Protein AF-A0A2Y9C6Y7-F1 (afdb_monomer_lite)

pLDDT: mean 87.89, std 9.69, range [53.5, 97.94]

Radius of gyration: 13.98 Å; chains: 1; bounding box: 37×28×37 Å

Sequence (119 aa):
MSTSDRAAELLARAKEIGAYAAELELGIAKSGSKPDDLIHHLGDDTGRVITDAYRLAGAGLAAEVVDAYLVSFNAARARAGWAPLSREDAIHNLQWAILPQGITAEEQQEVRAAFSARG

Structure (mmCIF, N/CA/C/O backbone):
data_AF-A0A2Y9C6Y7-F1
#
_entry.id   AF-A0A2Y9C6Y7-F1
#
loop_
_atom_site.group_PDB
_atom_site.id
_atom_site.type_symbol
_atom_site.label_atom_id
_atom_site.label_alt_id
_atom_site.label_comp_id
_atom_site.label_asym_id
_atom_site.label_entity_id
_atom_site.label_seq_id
_atom_site.pdbx_PDB_ins_code
_atom_site.Cartn_x
_atom_site.Cartn_y
_atom_site.Cartn_z
_atom_site.occupancy
_atom_site.B_iso_or_equiv
_atom_site.auth_seq_id
_atom_site.auth_comp_id
_atom_site.auth_asym_id
_atom_site.auth_atom_id
_atom_site.pdbx_PDB_model_num
ATOM 1 N N . MET A 1 1 ? -24.458 1.038 2.088 1.00 74.31 1 MET A N 1
ATOM 2 C CA . MET A 1 1 ? -23.240 0.272 1.764 1.00 74.31 1 MET A CA 1
ATOM 3 C C . MET A 1 1 ? -22.689 -0.299 3.056 1.00 74.31 1 MET A C 1
ATOM 5 O O . MET A 1 1 ? -22.695 0.428 4.045 1.00 74.31 1 MET A O 1
ATOM 9 N N . SER A 1 2 ? -22.324 -1.580 3.089 1.00 93.62 2 SER A N 1
ATOM 10 C CA . SER A 1 2 ? -21.789 -2.211 4.302 1.00 93.62 2 SER A CA 1
ATOM 11 C C . SER A 1 2 ? -20.305 -1.878 4.505 1.00 93.62 2 SER A C 1
ATOM 13 O O . SER A 1 2 ? -19.618 -1.470 3.566 1.00 93.62 2 SER A O 1
ATOM 15 N N . THR A 1 3 ? -19.788 -2.080 5.722 1.00 91.31 3 THR A N 1
ATOM 16 C CA . THR A 1 3 ? -18.345 -1.987 6.013 1.00 91.31 3 THR A CA 1
ATOM 17 C C . THR A 1 3 ? -17.531 -2.913 5.106 1.00 91.31 3 THR A C 1
ATOM 19 O O . THR A 1 3 ? -16.470 -2.523 4.630 1.00 91.31 3 THR A O 1
ATOM 22 N N . SER A 1 4 ? -18.047 -4.111 4.814 1.00 93.69 4 SER A N 1
ATOM 23 C CA . SER A 1 4 ? -17.397 -5.087 3.935 1.00 93.69 4 SER A CA 1
ATOM 24 C C . SER A 1 4 ? -17.324 -4.615 2.482 1.00 93.69 4 SER A C 1
ATOM 26 O O . SER A 1 4 ? -16.276 -4.758 1.858 1.00 93.69 4 SER A O 1
ATOM 28 N N . ASP A 1 5 ? -18.388 -3.996 1.963 1.00 96.00 5 ASP A N 1
ATOM 29 C CA . ASP A 1 5 ? -18.387 -3.440 0.602 1.00 96.00 5 ASP A CA 1
ATOM 30 C C . ASP A 1 5 ? -17.363 -2.305 0.489 1.00 96.00 5 ASP A C 1
ATOM 32 O O . ASP A 1 5 ? -16.555 -2.273 -0.438 1.00 96.00 5 ASP A O 1
ATOM 36 N N . ARG A 1 6 ? -17.329 -1.408 1.486 1.00 96.31 6 ARG A N 1
ATOM 37 C CA . ARG A 1 6 ? -16.364 -0.302 1.507 1.00 96.31 6 ARG A CA 1
ATOM 38 C C . ARG A 1 6 ? -14.924 -0.803 1.618 1.00 96.31 6 ARG A C 1
ATOM 40 O O . ARG A 1 6 ? -14.041 -0.264 0.958 1.00 96.31 6 ARG A O 1
ATOM 47 N N . ALA A 1 7 ? -14.680 -1.829 2.432 1.00 96.88 7 ALA A N 1
ATOM 48 C CA . ALA A 1 7 ? -13.367 -2.457 2.528 1.00 96.88 7 ALA A CA 1
ATOM 49 C C . ALA A 1 7 ? -12.930 -3.036 1.172 1.00 96.88 7 ALA A C 1
ATOM 51 O O . ALA A 1 7 ? -11.805 -2.797 0.739 1.00 96.88 7 ALA A O 1
ATOM 52 N N . ALA A 1 8 ? -13.829 -3.721 0.459 1.00 97.56 8 ALA A N 1
ATOM 53 C CA . ALA A 1 8 ? -13.539 -4.258 -0.868 1.00 97.56 8 ALA A CA 1
ATOM 54 C C . ALA A 1 8 ? -13.191 -3.158 -1.888 1.00 97.56 8 ALA A C 1
ATOM 56 O O . ALA A 1 8 ? -12.241 -3.323 -2.654 1.00 97.56 8 ALA A O 1
ATOM 57 N N . GLU A 1 9 ? -13.897 -2.022 -1.867 1.00 97.38 9 GLU A N 1
ATOM 58 C CA . GLU A 1 9 ? -13.578 -0.859 -2.709 1.00 97.38 9 GLU A CA 1
ATOM 59 C C . GLU A 1 9 ? -12.184 -0.297 -2.420 1.00 97.38 9 GLU A C 1
ATOM 61 O O . GLU A 1 9 ? -11.422 -0.026 -3.347 1.00 97.38 9 GLU A O 1
ATOM 66 N N . LEU A 1 10 ? -11.827 -0.145 -1.141 1.00 96.88 10 LEU A N 1
ATOM 67 C CA . LEU A 1 10 ? -10.513 0.363 -0.738 1.00 96.88 10 LEU A CA 1
ATOM 68 C C . LEU A 1 10 ? -9.391 -0.577 -1.193 1.00 96.88 10 LEU A C 1
ATOM 70 O O . LEU A 1 10 ? -8.386 -0.121 -1.736 1.00 96.88 10 LEU A O 1
ATOM 74 N N . LEU A 1 11 ? -9.582 -1.891 -1.051 1.00 97.94 11 LEU A N 1
ATOM 75 C CA . LEU A 1 11 ? -8.623 -2.891 -1.524 1.00 97.94 11 LEU A CA 1
ATOM 76 C C . LEU A 1 11 ? -8.513 -2.914 -3.054 1.00 97.94 11 LEU A C 1
ATOM 78 O O . LEU A 1 11 ? -7.414 -3.074 -3.585 1.00 97.94 11 LEU A O 1
ATOM 82 N N . ALA A 1 12 ? -9.624 -2.755 -3.777 1.00 97.75 12 ALA A N 1
ATOM 83 C CA . ALA A 1 12 ? -9.608 -2.644 -5.234 1.00 97.75 12 ALA A CA 1
ATOM 84 C C . ALA A 1 12 ? -8.846 -1.389 -5.678 1.00 97.75 12 ALA A C 1
ATOM 86 O O . ALA A 1 12 ? -7.934 -1.481 -6.502 1.00 97.75 12 ALA A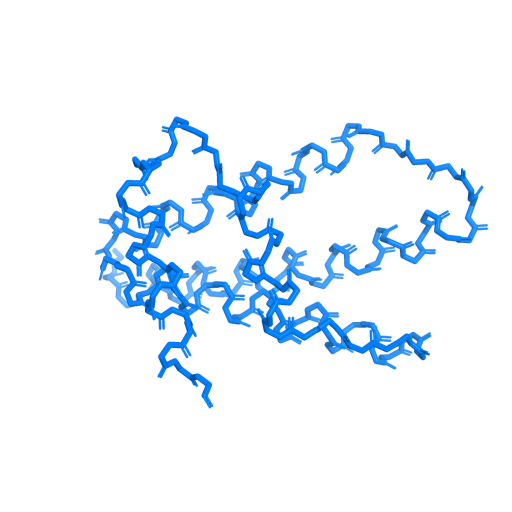 O 1
ATOM 87 N N . ARG A 1 13 ? -9.133 -0.242 -5.052 1.00 96.38 13 ARG A N 1
ATOM 88 C CA . ARG A 1 13 ? -8.454 1.023 -5.337 1.00 96.38 13 ARG A CA 1
ATOM 89 C C . ARG A 1 13 ? -6.955 0.943 -5.049 1.00 96.38 13 ARG A C 1
ATOM 91 O O . ARG A 1 13 ? -6.157 1.401 -5.859 1.00 96.38 13 ARG A O 1
ATOM 98 N N . ALA A 1 14 ? -6.555 0.307 -3.949 1.00 95.62 14 ALA A N 1
ATOM 99 C CA . ALA A 1 14 ? -5.147 0.090 -3.621 1.00 95.62 14 ALA A CA 1
ATOM 100 C C . ALA A 1 14 ? -4.403 -0.684 -4.723 1.00 95.62 14 ALA A C 1
ATOM 102 O O . ALA A 1 14 ? -3.278 -0.334 -5.082 1.00 95.62 14 ALA A O 1
ATOM 103 N N . LYS A 1 15 ? -5.045 -1.705 -5.310 1.00 97.12 15 LYS A N 1
ATOM 104 C CA . LYS A 1 15 ? -4.469 -2.476 -6.423 1.00 97.12 15 LYS A CA 1
ATOM 105 C C . LYS A 1 15 ? -4.315 -1.634 -7.686 1.00 97.12 15 LYS A C 1
ATOM 107 O O . LYS A 1 15 ? -3.289 -1.756 -8.353 1.00 97.12 15 LYS A O 1
ATOM 112 N N . GLU A 1 16 ? -5.305 -0.805 -8.015 1.00 96.19 16 GLU A N 1
ATOM 113 C CA . GLU A 1 16 ? -5.237 0.113 -9.162 1.00 96.19 16 GLU A CA 1
ATOM 114 C C . GLU A 1 16 ? -4.068 1.088 -9.019 1.00 96.19 16 GLU A C 1
ATOM 116 O O . GLU A 1 16 ? -3.246 1.205 -9.926 1.00 96.19 16 GLU A O 1
ATOM 121 N N . ILE A 1 17 ? -3.958 1.726 -7.849 1.00 93.19 17 ILE A N 1
ATOM 122 C CA . ILE A 1 17 ? -2.875 2.660 -7.528 1.00 93.19 17 ILE A CA 1
ATOM 123 C C . ILE A 1 17 ? -1.520 1.945 -7.615 1.00 93.19 17 ILE A C 1
ATOM 125 O O . ILE A 1 17 ? -0.605 2.463 -8.246 1.00 93.19 17 ILE A O 1
ATOM 129 N N . GLY A 1 18 ? -1.392 0.734 -7.058 1.00 93.25 18 GLY A N 1
ATOM 130 C CA . GLY A 1 18 ? -0.153 -0.047 -7.123 1.00 93.25 18 GLY A CA 1
ATOM 131 C C . GLY A 1 18 ? 0.265 -0.411 -8.550 1.00 93.25 18 GLY A C 1
ATOM 132 O O . GLY A 1 18 ? 1.434 -0.281 -8.904 1.00 93.25 18 GLY A O 1
ATOM 133 N N . ALA A 1 19 ? -0.674 -0.820 -9.406 1.00 94.31 19 ALA A N 1
ATOM 134 C CA . ALA A 1 19 ? -0.368 -1.103 -10.808 1.00 94.31 19 ALA A CA 1
ATOM 135 C C . ALA A 1 19 ? 0.078 0.167 -11.552 1.00 94.31 19 ALA A C 1
ATOM 137 O O . ALA A 1 19 ? 1.103 0.154 -12.234 1.00 94.31 19 ALA A O 1
ATOM 138 N N . TYR A 1 20 ? -0.652 1.268 -11.361 1.00 92.62 20 TYR A N 1
ATOM 139 C CA . TYR A 1 20 ? -0.348 2.550 -11.991 1.00 92.62 20 TYR A CA 1
ATOM 140 C C . TYR A 1 20 ? 0.995 3.132 -11.523 1.00 92.62 20 TYR A C 1
ATOM 142 O O . TYR A 1 20 ? 1.765 3.638 -12.335 1.00 92.62 20 TYR A O 1
ATOM 150 N N . ALA A 1 21 ? 1.327 2.993 -10.238 1.00 91.06 21 ALA A N 1
ATOM 151 C CA . ALA A 1 21 ? 2.612 3.402 -9.677 1.00 91.06 21 ALA A CA 1
ATOM 152 C C . ALA A 1 21 ? 3.794 2.737 -10.399 1.00 91.06 21 ALA A C 1
ATOM 154 O O . ALA A 1 21 ? 4.757 3.407 -10.772 1.00 91.06 21 ALA A O 1
ATOM 155 N N . ALA A 1 22 ? 3.707 1.428 -10.653 1.00 91.69 22 ALA A N 1
ATOM 156 C CA . ALA A 1 22 ? 4.742 0.702 -11.383 1.00 91.69 22 ALA A CA 1
ATOM 157 C C . ALA A 1 22 ? 4.832 1.145 -12.853 1.00 91.69 22 ALA A C 1
ATOM 159 O O . ALA A 1 22 ? 5.929 1.290 -13.390 1.00 91.69 22 ALA A O 1
ATOM 160 N N . GLU A 1 23 ? 3.696 1.383 -13.513 1.00 90.56 23 GLU A N 1
ATOM 161 C CA . GLU A 1 23 ? 3.666 1.904 -14.887 1.00 90.56 23 GLU A CA 1
ATOM 162 C C . GLU A 1 23 ? 4.304 3.292 -14.988 1.00 90.56 23 GLU A C 1
ATOM 164 O O . GLU A 1 23 ? 5.069 3.555 -15.921 1.00 90.56 23 GLU A O 1
ATOM 169 N N . LEU A 1 24 ? 4.050 4.153 -14.002 1.00 89.06 24 LEU A N 1
ATOM 170 C CA . LEU A 1 24 ? 4.660 5.472 -13.908 1.00 89.06 24 LEU A CA 1
ATOM 171 C C . LEU A 1 24 ? 6.179 5.370 -13.717 1.00 89.06 24 LEU A C 1
ATOM 173 O O . LEU A 1 24 ? 6.919 6.017 -14.456 1.00 89.06 24 LEU A O 1
ATOM 177 N N . GLU A 1 25 ? 6.662 4.521 -12.803 1.00 88.44 25 GLU A N 1
ATOM 178 C CA . GLU A 1 25 ? 8.104 4.280 -12.623 1.00 88.44 25 GLU A CA 1
ATOM 179 C C . GLU A 1 25 ? 8.778 3.789 -13.911 1.00 88.44 25 GLU A C 1
ATOM 181 O O . GLU A 1 25 ? 9.858 4.260 -14.277 1.00 88.44 25 GLU A O 1
ATOM 186 N N . LEU A 1 26 ? 8.123 2.882 -14.639 1.00 86.31 26 LEU A N 1
ATOM 187 C CA . LEU A 1 26 ? 8.603 2.390 -15.930 1.00 86.31 26 LEU A CA 1
ATOM 188 C C . LEU A 1 26 ? 8.644 3.500 -16.985 1.00 86.31 26 LEU A C 1
ATOM 190 O O . LEU A 1 26 ? 9.594 3.577 -17.767 1.00 86.31 26 LEU A O 1
ATOM 194 N N . GLY A 1 27 ? 7.621 4.355 -17.022 1.00 86.00 27 GLY A N 1
ATOM 195 C CA . GLY A 1 27 ? 7.559 5.515 -17.909 1.00 86.00 27 GLY A CA 1
ATOM 196 C C . GLY A 1 27 ? 8.677 6.516 -17.626 1.00 86.00 27 GLY A C 1
ATOM 197 O O . GLY A 1 27 ? 9.343 6.976 -18.556 1.00 86.00 27 GLY A O 1
ATOM 198 N N . ILE A 1 28 ? 8.946 6.791 -16.349 1.00 87.00 28 ILE A N 1
ATOM 199 C CA . ILE A 1 28 ? 10.041 7.662 -15.904 1.00 87.00 28 ILE A CA 1
ATOM 200 C C . ILE A 1 28 ? 11.390 7.062 -16.301 1.00 87.00 28 ILE A C 1
ATOM 202 O O . ILE A 1 28 ? 12.207 7.749 -16.906 1.00 87.00 28 ILE A O 1
ATOM 206 N N . ALA A 1 29 ? 11.616 5.771 -16.046 1.00 85.94 29 ALA A N 1
ATOM 207 C CA . ALA A 1 29 ? 12.873 5.117 -16.405 1.00 85.94 29 ALA A CA 1
ATOM 208 C C . ALA A 1 29 ? 13.132 5.090 -17.920 1.00 85.94 29 ALA A C 1
ATOM 210 O O . ALA A 1 29 ? 14.282 5.165 -18.346 1.00 85.94 29 ALA A O 1
ATOM 211 N N . LYS A 1 30 ? 12.078 5.007 -18.742 1.00 85.38 30 LYS A N 1
A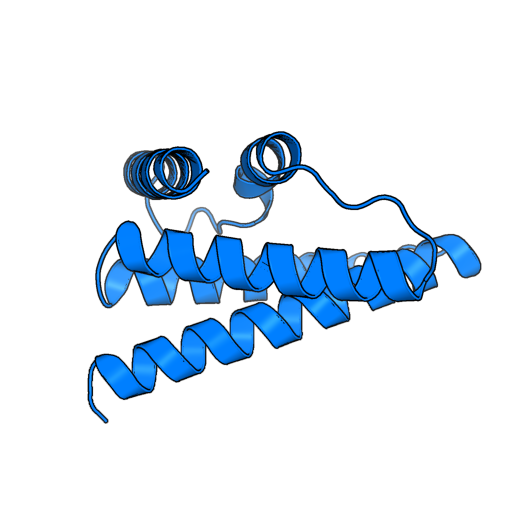TOM 212 C CA . LYS A 1 30 ? 12.191 5.046 -20.210 1.00 85.38 30 LYS A CA 1
ATOM 213 C C . LYS A 1 30 ? 12.388 6.454 -20.767 1.00 85.38 30 LYS A C 1
ATOM 215 O O . LYS A 1 30 ? 13.096 6.615 -21.755 1.00 85.38 30 LYS A O 1
ATOM 220 N N . SER A 1 31 ? 11.724 7.449 -20.184 1.00 86.25 31 SER A N 1
ATOM 221 C CA . SER A 1 31 ? 11.713 8.824 -20.702 1.00 86.25 31 SER A CA 1
ATOM 222 C C . SER A 1 31 ? 12.771 9.731 -20.070 1.00 86.25 31 SER A C 1
ATOM 224 O O . SER A 1 31 ? 13.080 10.779 -20.631 1.00 86.25 31 SER A O 1
ATOM 226 N N . GLY A 1 32 ? 13.307 9.365 -18.901 1.00 80.19 32 GLY A N 1
ATOM 227 C CA . GLY A 1 32 ? 14.189 10.208 -18.090 1.00 80.19 32 GLY A CA 1
ATOM 228 C C . GLY A 1 32 ? 13.494 11.424 -17.463 1.00 80.19 32 GLY A C 1
ATOM 229 O O . GLY A 1 32 ? 14.145 12.209 -16.778 1.00 80.19 32 GLY A O 1
ATOM 230 N N . SER A 1 33 ? 12.187 11.596 -17.685 1.00 77.00 33 SER A N 1
ATOM 231 C CA . SER A 1 33 ? 11.392 12.702 -17.157 1.00 77.00 33 SER A CA 1
ATOM 232 C C . SER A 1 33 ? 10.595 12.235 -15.948 1.00 77.00 33 SER A C 1
ATOM 234 O O . SER A 1 33 ? 9.879 11.238 -16.020 1.00 77.00 33 SER A O 1
ATOM 236 N N . LYS A 1 34 ? 10.713 12.971 -14.840 1.00 74.44 34 LYS A N 1
ATOM 237 C CA . LYS A 1 34 ? 9.919 12.775 -13.629 1.00 74.44 34 LYS A CA 1
ATOM 238 C C . LYS A 1 34 ? 8.834 13.859 -13.578 1.00 74.44 34 LYS A C 1
ATOM 240 O O . LYS A 1 34 ? 9.153 14.998 -13.245 1.00 74.44 34 LYS A O 1
ATOM 245 N N . PRO A 1 35 ? 7.578 13.557 -13.943 1.00 73.81 35 PRO A N 1
ATOM 246 C CA . PRO A 1 35 ? 6.487 14.504 -13.771 1.00 73.81 35 PRO A CA 1
ATOM 247 C C . PRO A 1 35 ? 6.142 14.577 -12.280 1.00 73.81 35 PRO A C 1
ATOM 249 O O . PRO A 1 35 ? 5.403 13.734 -11.770 1.00 73.81 35 PRO A O 1
ATOM 252 N N . ASP A 1 36 ? 6.717 15.558 -11.581 1.00 72.25 36 ASP A N 1
ATOM 253 C CA . ASP A 1 36 ? 6.570 15.720 -10.127 1.00 72.25 36 ASP A CA 1
ATOM 254 C C . ASP A 1 36 ? 5.094 15.740 -9.687 1.00 72.25 36 ASP A C 1
ATOM 256 O O . ASP A 1 36 ? 4.744 15.085 -8.707 1.00 72.25 36 ASP A O 1
ATOM 260 N N . ASP A 1 37 ? 4.203 16.374 -10.456 1.00 77.38 37 ASP A N 1
ATOM 261 C CA . ASP A 1 37 ? 2.763 16.434 -10.157 1.00 77.38 37 ASP A CA 1
ATOM 262 C C . ASP A 1 37 ? 2.102 15.047 -10.088 1.00 77.38 37 ASP A C 1
ATOM 264 O O . ASP A 1 37 ? 1.301 14.778 -9.193 1.00 77.38 37 ASP A O 1
ATOM 268 N N . LEU A 1 38 ? 2.459 14.123 -10.990 1.00 77.12 38 LEU A N 1
ATOM 269 C CA . LEU A 1 38 ? 1.858 12.783 -11.008 1.00 77.12 38 LEU A CA 1
ATOM 270 C C . LEU A 1 38 ? 2.283 11.948 -9.799 1.00 77.12 38 LEU A C 1
ATOM 272 O O . LEU A 1 38 ? 1.500 11.143 -9.301 1.00 77.12 38 LEU A O 1
ATOM 276 N N . ILE A 1 39 ? 3.511 12.143 -9.321 1.00 73.88 39 ILE A N 1
ATOM 277 C CA . ILE A 1 39 ? 4.039 11.414 -8.166 1.00 73.88 39 ILE A CA 1
ATOM 278 C C . ILE A 1 39 ? 3.437 11.951 -6.873 1.00 73.88 39 ILE A C 1
ATOM 280 O O . ILE A 1 39 ? 3.082 11.156 -6.005 1.00 73.88 39 ILE A O 1
ATOM 284 N N . HIS A 1 40 ? 3.265 13.271 -6.762 1.00 75.44 40 HIS A N 1
ATOM 285 C CA . HIS A 1 40 ? 2.552 13.863 -5.633 1.00 75.44 40 HIS A CA 1
ATOM 286 C C . HIS A 1 40 ? 1.114 13.339 -5.553 1.00 75.44 40 HIS A C 1
ATOM 288 O O . HIS A 1 40 ? 0.710 12.837 -4.508 1.00 75.44 40 HIS A O 1
ATOM 294 N N . HIS A 1 41 ? 0.374 13.338 -6.667 1.00 80.81 41 HIS A N 1
ATOM 295 C CA . HIS A 1 41 ? -0.989 12.801 -6.694 1.00 80.81 41 HIS A CA 1
ATOM 296 C C . HIS A 1 41 ? -1.062 11.312 -6.349 1.00 80.81 41 HIS A C 1
ATOM 298 O O . HIS A 1 41 ? -1.972 10.887 -5.643 1.00 80.81 41 HIS A O 1
ATOM 304 N N . LEU A 1 42 ? -0.093 10.517 -6.804 1.00 84.12 42 LEU A N 1
ATOM 305 C CA . LEU A 1 42 ? -0.016 9.102 -6.459 1.00 84.12 42 LEU A CA 1
ATOM 306 C C . LEU A 1 42 ? 0.208 8.892 -4.952 1.00 84.12 42 LEU A C 1
ATOM 308 O O . LEU A 1 42 ? -0.426 8.023 -4.347 1.00 84.12 42 LEU A O 1
ATOM 312 N N . GLY A 1 43 ? 1.091 9.691 -4.348 1.00 82.06 43 GLY A N 1
ATOM 313 C CA . GLY A 1 43 ? 1.311 9.701 -2.902 1.00 82.06 43 GLY A CA 1
ATOM 314 C C . GLY A 1 43 ? 0.040 10.075 -2.135 1.00 82.06 43 GLY A C 1
ATOM 315 O O . GLY A 1 43 ? -0.361 9.348 -1.226 1.00 82.06 43 GLY A O 1
ATOM 316 N N . ASP A 1 44 ? -0.644 11.141 -2.557 1.00 84.50 44 ASP A N 1
ATOM 317 C CA . ASP A 1 44 ? -1.900 11.607 -1.957 1.00 84.50 44 ASP A CA 1
ATOM 318 C C . ASP A 1 44 ? -3.010 10.546 -2.026 1.00 84.50 44 ASP A C 1
ATOM 320 O O . ASP A 1 44 ? -3.698 10.290 -1.032 1.00 84.50 44 ASP A O 1
ATOM 324 N N . ASP A 1 45 ? -3.182 9.914 -3.191 1.00 88.56 45 ASP A N 1
ATOM 325 C CA . ASP A 1 45 ? -4.177 8.864 -3.417 1.00 88.56 45 ASP A CA 1
ATOM 326 C C . ASP A 1 45 ? -3.894 7.645 -2.534 1.00 88.56 45 ASP A C 1
ATOM 328 O O . ASP A 1 45 ? -4.799 7.132 -1.870 1.00 88.56 45 ASP A O 1
ATOM 332 N N . THR A 1 46 ? -2.631 7.214 -2.470 1.00 88.62 46 THR A N 1
ATOM 333 C CA . THR A 1 46 ? -2.211 6.095 -1.615 1.00 88.62 46 THR A CA 1
ATOM 334 C C . THR A 1 46 ? -2.502 6.403 -0.145 1.00 88.62 46 THR A C 1
ATOM 336 O O . THR A 1 46 ? -3.130 5.599 0.552 1.00 88.62 46 THR A O 1
ATOM 339 N N . GLY A 1 47 ? -2.128 7.597 0.320 1.00 88.69 47 GLY A N 1
ATOM 340 C CA . GLY A 1 47 ? -2.338 8.021 1.703 1.00 88.69 47 GLY A CA 1
ATOM 341 C C . GLY A 1 47 ? -3.801 8.140 2.084 1.00 88.69 47 GLY A C 1
ATOM 342 O O . GLY A 1 47 ? -4.178 7.781 3.203 1.00 88.69 47 GLY A O 1
ATOM 343 N N . ARG A 1 48 ? -4.644 8.587 1.149 1.00 90.56 48 ARG A N 1
ATOM 344 C CA . ARG A 1 48 ? -6.092 8.667 1.350 1.00 90.56 48 ARG A CA 1
ATOM 345 C C . ARG A 1 48 ? -6.712 7.287 1.531 1.00 90.56 48 ARG A C 1
ATOM 347 O O . ARG A 1 48 ? -7.487 7.109 2.463 1.00 90.56 48 ARG A O 1
ATOM 354 N N . VAL A 1 49 ? -6.349 6.304 0.706 1.00 93.06 49 VAL A N 1
ATOM 355 C CA . VAL A 1 49 ? -6.909 4.944 0.817 1.00 93.06 49 VAL A CA 1
ATOM 356 C C . VAL A 1 49 ? -6.473 4.268 2.123 1.00 93.06 49 VAL A C 1
ATOM 358 O O . VAL A 1 49 ? -7.298 3.635 2.780 1.00 93.06 49 VAL A O 1
ATOM 361 N N . ILE A 1 50 ? -5.217 4.452 2.549 1.00 92.38 50 ILE A N 1
ATOM 362 C CA . ILE A 1 50 ? -4.724 3.945 3.845 1.00 92.38 50 ILE A CA 1
ATOM 363 C C . ILE A 1 50 ? -5.480 4.607 5.007 1.00 92.38 50 ILE A C 1
ATOM 365 O O . ILE A 1 50 ? -5.941 3.920 5.918 1.00 92.38 50 ILE A O 1
ATOM 369 N N . THR A 1 51 ? -5.647 5.931 4.956 1.00 91.69 51 THR A N 1
ATOM 370 C CA . THR A 1 51 ? -6.376 6.707 5.973 1.00 91.69 51 THR A CA 1
ATOM 371 C C . THR A 1 51 ? -7.839 6.276 6.066 1.00 91.69 51 THR A C 1
ATOM 373 O O . THR A 1 51 ? -8.355 6.059 7.162 1.00 91.69 51 THR A O 1
ATOM 376 N N . ASP A 1 52 ? -8.513 6.123 4.928 1.00 93.25 52 ASP A N 1
ATOM 377 C CA . ASP A 1 52 ? -9.912 5.701 4.871 1.00 93.25 52 ASP A CA 1
ATOM 378 C C . ASP A 1 52 ? -10.090 4.286 5.431 1.00 93.25 52 ASP A C 1
ATOM 380 O O . ASP A 1 52 ? -11.025 4.036 6.192 1.00 93.25 52 ASP A O 1
ATOM 384 N N . ALA A 1 53 ? -9.176 3.368 5.109 1.00 94.62 53 ALA A N 1
ATOM 385 C CA . ALA A 1 53 ? -9.170 2.016 5.659 1.00 94.62 53 ALA A CA 1
ATOM 386 C C . ALA A 1 53 ? -8.966 2.007 7.176 1.00 94.62 53 ALA A C 1
ATOM 388 O O . ALA A 1 53 ? -9.688 1.308 7.892 1.00 94.62 53 ALA A O 1
ATOM 389 N N . TYR A 1 54 ? -8.034 2.826 7.666 1.00 93.81 54 TYR A N 1
ATOM 390 C CA . TYR A 1 54 ? -7.787 2.976 9.093 1.00 93.81 54 TYR A CA 1
ATOM 391 C C . TYR A 1 54 ? -9.030 3.497 9.823 1.00 93.81 54 TYR A C 1
ATOM 393 O O . TYR A 1 54 ? -9.463 2.919 10.816 1.00 93.81 54 TYR A O 1
ATOM 401 N N . ARG A 1 55 ? -9.676 4.541 9.295 1.00 92.75 55 ARG A N 1
ATOM 402 C CA . ARG A 1 55 ? -10.902 5.105 9.884 1.00 92.75 55 ARG A CA 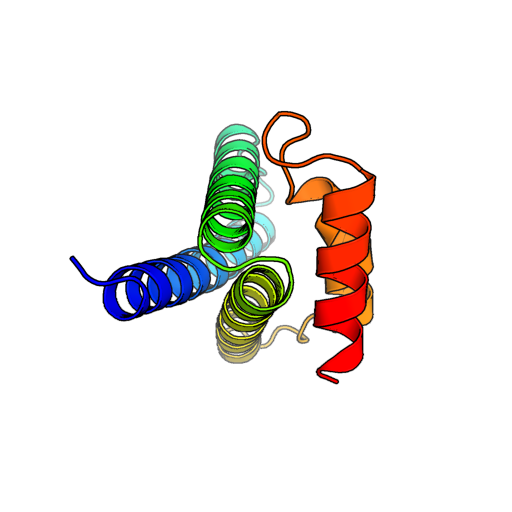1
ATOM 403 C C . ARG A 1 55 ? -12.092 4.151 9.823 1.00 92.75 55 ARG A C 1
ATOM 405 O O . ARG A 1 55 ? -12.982 4.236 10.664 1.00 92.75 55 ARG A O 1
ATOM 412 N N . LEU A 1 56 ? -12.126 3.269 8.828 1.00 95.75 56 LEU A N 1
ATOM 413 C CA . LEU A 1 56 ? -13.214 2.318 8.645 1.00 95.75 56 LEU A CA 1
ATOM 414 C C . LEU A 1 56 ? -13.137 1.136 9.619 1.00 95.75 56 LEU A C 1
ATOM 416 O O . LEU A 1 56 ? -14.167 0.736 10.160 1.00 95.75 56 LEU A O 1
ATOM 420 N N . ALA A 1 57 ? -11.952 0.543 9.794 1.00 96.00 57 ALA A N 1
ATOM 421 C CA . ALA A 1 57 ? -11.796 -0.711 10.540 1.00 96.00 57 ALA A CA 1
ATOM 422 C C . ALA A 1 57 ? -10.438 -0.869 11.260 1.00 96.00 57 ALA A C 1
ATOM 424 O O . ALA A 1 57 ? -10.092 -1.967 11.697 1.00 96.00 57 ALA A O 1
ATOM 425 N N . GLY A 1 58 ? -9.668 0.211 11.399 1.00 95.38 58 GLY A N 1
ATOM 426 C CA . GLY A 1 58 ? -8.397 0.248 12.122 1.00 95.38 58 GLY A CA 1
ATOM 427 C C . GLY A 1 58 ? -7.188 -0.250 11.327 1.00 95.38 58 GLY A C 1
ATOM 428 O O . GLY A 1 58 ? -7.241 -0.503 10.118 1.00 95.38 58 GLY A O 1
ATOM 429 N N . ALA A 1 59 ? -6.070 -0.407 12.041 1.00 94.75 59 ALA A N 1
ATOM 430 C CA . ALA A 1 59 ? -4.760 -0.743 11.481 1.00 94.75 59 ALA A CA 1
ATOM 431 C C . ALA A 1 59 ? -4.739 -2.034 10.648 1.00 94.75 59 ALA A C 1
ATOM 433 O O . ALA A 1 59 ? -3.991 -2.121 9.677 1.00 94.75 59 ALA A O 1
ATOM 434 N N . GLY A 1 60 ? -5.574 -3.020 10.992 1.00 96.38 60 GLY A N 1
ATOM 435 C CA . GLY A 1 60 ? -5.656 -4.288 10.266 1.00 96.38 60 GLY A CA 1
ATOM 436 C C . GLY A 1 60 ? -6.069 -4.104 8.804 1.00 96.38 60 GLY A C 1
ATOM 437 O O . GLY A 1 60 ? -5.370 -4.575 7.908 1.00 96.38 60 GLY A O 1
ATOM 438 N N . LEU A 1 61 ? -7.153 -3.361 8.551 1.00 96.88 61 LEU A N 1
ATOM 439 C CA . LEU A 1 61 ? -7.614 -3.096 7.184 1.00 96.88 61 LEU A CA 1
ATOM 440 C C . LEU A 1 61 ? -6.667 -2.148 6.438 1.00 96.88 61 LEU A C 1
ATOM 442 O O . LEU A 1 61 ? -6.412 -2.331 5.250 1.00 96.88 61 LEU A O 1
ATOM 446 N N . ALA A 1 62 ? -6.103 -1.155 7.126 1.00 94.44 62 ALA A N 1
ATOM 447 C CA . ALA A 1 62 ? -5.087 -0.288 6.536 1.00 94.44 62 ALA A CA 1
ATOM 448 C C . ALA A 1 62 ? -3.849 -1.084 6.084 1.00 94.44 62 ALA A C 1
ATOM 450 O O . ALA A 1 62 ? -3.350 -0.873 4.981 1.00 94.44 62 ALA A O 1
ATOM 451 N N . ALA A 1 63 ? -3.398 -2.060 6.874 1.00 94.62 63 ALA A N 1
ATOM 452 C CA . ALA A 1 63 ? -2.323 -2.966 6.481 1.00 94.62 63 ALA A CA 1
ATOM 453 C C . ALA A 1 63 ? -2.698 -3.847 5.274 1.00 94.62 63 ALA A C 1
ATOM 455 O O . ALA A 1 63 ? -1.840 -4.123 4.438 1.00 94.62 63 ALA A O 1
ATOM 456 N N . GLU A 1 64 ? -3.963 -4.258 5.137 1.00 96.38 64 GLU A N 1
ATOM 457 C CA . GLU A 1 64 ? -4.447 -4.968 3.941 1.00 96.38 64 GLU A CA 1
ATOM 458 C C . GLU A 1 64 ? -4.419 -4.098 2.687 1.00 96.38 64 GLU A C 1
ATOM 460 O O . GLU A 1 64 ? -4.073 -4.585 1.614 1.00 96.38 64 GLU A O 1
ATOM 465 N N . VAL A 1 65 ? -4.723 -2.807 2.817 1.00 95.31 65 VAL A N 1
ATOM 466 C CA . VAL A 1 65 ? -4.576 -1.836 1.726 1.00 95.31 65 VAL A CA 1
ATOM 467 C C . VAL A 1 65 ? -3.117 -1.714 1.292 1.00 95.31 65 VAL A C 1
ATOM 469 O O . VAL A 1 65 ? -2.834 -1.776 0.095 1.00 95.31 65 VAL A O 1
ATOM 472 N N . VAL A 1 66 ? -2.184 -1.594 2.242 1.00 94.06 66 VAL A N 1
ATOM 473 C CA . VAL A 1 66 ? -0.741 -1.540 1.942 1.00 94.06 66 VAL A CA 1
ATOM 474 C C . VAL A 1 66 ? -0.284 -2.818 1.233 1.00 94.06 66 VAL A C 1
ATOM 476 O O . VAL A 1 66 ? 0.455 -2.760 0.251 1.00 94.06 66 VAL A O 1
ATOM 479 N N . ASP A 1 67 ? -0.761 -3.975 1.690 1.00 95.38 67 ASP A N 1
ATOM 480 C CA . ASP A 1 67 ? -0.455 -5.272 1.085 1.00 95.38 67 ASP A CA 1
ATOM 481 C C . ASP A 1 67 ? -1.015 -5.400 -0.334 1.00 95.38 67 ASP A C 1
ATOM 483 O O . ASP A 1 67 ? -0.295 -5.772 -1.261 1.00 95.38 67 ASP A O 1
ATOM 487 N N . ALA A 1 68 ? -2.273 -5.010 -0.538 1.00 96.12 68 ALA A N 1
ATOM 488 C CA . ALA A 1 68 ? -2.920 -5.020 -1.843 1.00 96.12 68 ALA A CA 1
ATOM 489 C C . ALA A 1 68 ? -2.205 -4.103 -2.850 1.00 96.12 68 ALA A C 1
ATOM 491 O O . ALA A 1 68 ? -2.010 -4.496 -4.006 1.00 96.12 68 ALA A O 1
ATOM 492 N N . TYR A 1 69 ? -1.773 -2.919 -2.403 1.00 94.94 69 TYR A N 1
ATOM 493 C CA . TYR A 1 69 ? -0.922 -2.023 -3.183 1.00 94.94 69 TYR A CA 1
ATOM 494 C C . TYR A 1 69 ? 0.391 -2.714 -3.574 1.00 94.94 69 TYR A C 1
ATOM 496 O O . TYR A 1 69 ? 0.697 -2.814 -4.764 1.00 94.94 69 TYR A O 1
ATOM 504 N N . LEU A 1 70 ? 1.138 -3.244 -2.596 1.00 94.44 70 LEU A N 1
ATOM 505 C CA . LEU A 1 70 ? 2.463 -3.830 -2.821 1.00 94.44 70 LEU A CA 1
ATOM 506 C C . LEU A 1 70 ? 2.402 -5.050 -3.746 1.00 94.44 70 LEU A C 1
ATOM 508 O O . LEU A 1 70 ? 3.233 -5.188 -4.643 1.00 94.44 70 LEU A O 1
ATOM 512 N N . VAL A 1 71 ? 1.407 -5.921 -3.564 1.00 95.69 71 VAL A N 1
ATOM 513 C CA . VAL A 1 71 ? 1.193 -7.094 -4.421 1.00 95.69 71 VAL A CA 1
ATOM 514 C C . VAL A 1 71 ? 0.933 -6.667 -5.864 1.00 95.69 71 VAL A C 1
ATOM 516 O O . VAL A 1 71 ? 1.544 -7.215 -6.783 1.00 95.69 71 VAL A O 1
ATOM 519 N N . SER A 1 72 ? 0.062 -5.677 -6.081 1.00 96.44 72 SER A N 1
ATOM 520 C CA . SER A 1 72 ? -0.259 -5.197 -7.430 1.00 96.44 72 SER A CA 1
ATOM 521 C C . SER A 1 72 ? 0.934 -4.503 -8.094 1.00 96.44 72 SER A C 1
ATOM 523 O O . SER A 1 72 ? 1.260 -4.790 -9.250 1.00 96.44 72 SER A O 1
ATOM 525 N N . PHE A 1 73 ? 1.643 -3.665 -7.336 1.00 94.81 73 PHE A N 1
ATOM 526 C CA . PHE A 1 73 ? 2.868 -2.993 -7.762 1.00 94.81 73 PHE A CA 1
ATOM 527 C C . PHE A 1 73 ? 3.949 -3.995 -8.179 1.00 94.81 73 PHE A C 1
ATOM 529 O O . PHE A 1 73 ? 4.484 -3.927 -9.28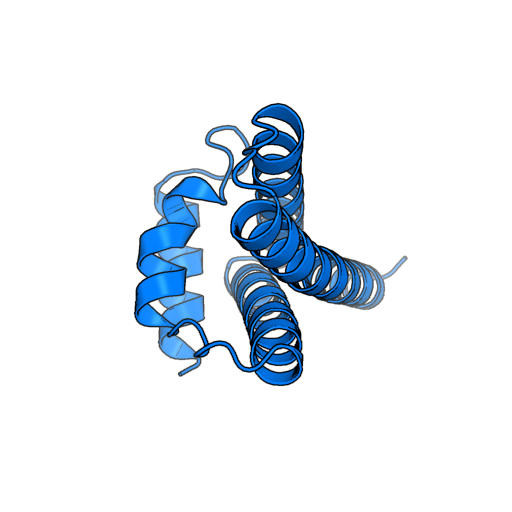8 1.00 94.81 73 PHE A O 1
ATOM 536 N N . ASN A 1 74 ? 4.216 -4.999 -7.342 1.00 95.44 74 ASN A N 1
ATOM 537 C CA . ASN A 1 74 ? 5.200 -6.035 -7.639 1.00 95.44 74 ASN A CA 1
ATOM 538 C C . ASN A 1 74 ? 4.785 -6.924 -8.812 1.00 95.44 74 ASN A C 1
ATOM 540 O O . ASN A 1 74 ? 5.637 -7.300 -9.615 1.00 95.44 74 ASN A O 1
ATOM 544 N N . ALA A 1 75 ? 3.492 -7.223 -8.967 1.00 96.81 75 ALA A N 1
ATOM 545 C CA . ALA A 1 75 ? 2.998 -7.946 -10.134 1.00 96.81 75 ALA A CA 1
ATOM 546 C C . ALA A 1 75 ? 3.226 -7.153 -11.433 1.00 96.81 75 ALA A C 1
ATOM 548 O O . ALA A 1 75 ? 3.619 -7.731 -12.447 1.00 96.81 75 ALA A O 1
ATOM 549 N N . ALA A 1 76 ? 3.015 -5.834 -11.417 1.00 94.81 76 ALA A N 1
ATOM 550 C CA . ALA A 1 76 ? 3.289 -4.965 -12.559 1.00 94.81 76 ALA A CA 1
ATOM 551 C C . ALA A 1 76 ? 4.793 -4.856 -12.865 1.00 94.81 76 ALA A C 1
ATOM 553 O O . ALA A 1 76 ? 5.189 -5.010 -14.022 1.00 94.81 76 ALA A O 1
ATOM 554 N N . ARG A 1 77 ? 5.641 -4.704 -11.840 1.00 94.25 77 ARG A N 1
ATOM 555 C CA . ARG A 1 77 ? 7.108 -4.725 -11.988 1.00 94.25 77 ARG A CA 1
ATOM 556 C C . ARG A 1 77 ? 7.612 -6.042 -12.565 1.00 94.25 77 ARG A C 1
ATOM 558 O O . ARG A 1 77 ? 8.386 -6.028 -13.519 1.00 94.25 77 ARG A O 1
ATOM 565 N N . ALA A 1 78 ? 7.115 -7.171 -12.064 1.00 95.38 78 ALA A N 1
ATOM 566 C CA . ALA A 1 78 ? 7.485 -8.493 -12.561 1.00 95.38 78 ALA A CA 1
ATOM 567 C C . ALA A 1 78 ? 7.136 -8.667 -14.050 1.00 95.38 78 ALA A C 1
ATOM 569 O O . ALA A 1 78 ? 7.966 -9.148 -14.819 1.00 95.38 78 ALA A O 1
ATOM 570 N N . ARG A 1 79 ? 5.952 -8.204 -14.490 1.00 93.62 79 ARG A N 1
ATOM 571 C CA . ARG A 1 79 ? 5.570 -8.199 -15.919 1.00 93.62 79 ARG A CA 1
ATOM 572 C C . ARG A 1 79 ? 6.514 -7.366 -16.790 1.00 93.62 79 ARG A C 1
ATOM 574 O O . ARG A 1 79 ? 6.666 -7.665 -17.970 1.00 93.62 79 ARG A O 1
ATOM 581 N N . ALA A 1 80 ? 7.148 -6.347 -16.219 1.00 90.00 80 ALA A N 1
ATOM 582 C CA . ALA A 1 80 ? 8.122 -5.497 -16.896 1.00 90.00 80 ALA A CA 1
ATOM 583 C C . ALA A 1 80 ? 9.585 -5.954 -16.722 1.00 90.00 80 ALA A C 1
ATOM 585 O O . ALA A 1 80 ? 10.497 -5.260 -17.173 1.00 90.00 80 ALA A O 1
ATOM 586 N N . GLY A 1 81 ? 9.827 -7.104 -16.080 1.00 92.81 81 GLY A N 1
ATOM 587 C CA . GLY A 1 81 ? 11.170 -7.639 -15.836 1.00 92.81 81 GLY A CA 1
ATOM 588 C C . GLY A 1 81 ? 11.944 -6.922 -14.726 1.00 92.81 81 GLY A C 1
ATOM 589 O O . GLY A 1 81 ? 13.166 -7.035 -14.661 1.00 92.81 81 GLY A O 1
ATOM 590 N N . TRP A 1 82 ? 11.261 -6.162 -13.870 1.00 92.88 82 TRP A N 1
ATOM 591 C CA . TRP A 1 82 ? 11.868 -5.448 -12.750 1.00 92.88 82 TRP A CA 1
ATOM 592 C C . TRP A 1 82 ? 11.805 -6.275 -11.469 1.00 92.88 82 TRP A C 1
ATOM 594 O O . TRP A 1 82 ? 10.834 -6.990 -11.219 1.00 92.88 82 TRP A O 1
ATOM 604 N N . ALA A 1 83 ? 12.833 -6.136 -10.628 1.00 91.88 83 ALA A N 1
ATOM 605 C CA . ALA A 1 83 ? 12.852 -6.772 -9.317 1.00 91.88 83 ALA A CA 1
ATOM 606 C C . ALA A 1 83 ? 11.681 -6.262 -8.453 1.00 91.88 83 ALA A C 1
ATOM 608 O O . ALA A 1 83 ? 11.389 -5.057 -8.489 1.00 91.88 83 ALA A O 1
ATOM 609 N N . PRO A 1 84 ? 11.009 -7.140 -7.687 1.00 93.00 84 PRO A N 1
ATOM 610 C CA . PRO A 1 84 ? 9.963 -6.724 -6.766 1.00 93.00 84 PRO A CA 1
ATOM 611 C C . PRO A 1 84 ? 10.553 -5.892 -5.623 1.00 93.00 84 PRO A C 1
ATOM 613 O O . PRO A 1 84 ? 11.698 -6.089 -5.220 1.00 93.00 84 PRO A O 1
ATOM 616 N N . LEU A 1 85 ? 9.746 -4.983 -5.091 1.00 90.31 85 LEU A N 1
ATOM 617 C CA . LEU A 1 85 ? 10.030 -4.269 -3.859 1.00 90.31 85 LEU A CA 1
ATOM 618 C C . LEU A 1 85 ? 9.794 -5.201 -2.666 1.00 90.31 85 LEU A C 1
ATOM 620 O O . LEU A 1 85 ? 8.772 -5.897 -2.615 1.00 90.31 85 LEU A O 1
ATOM 624 N N . SER A 1 86 ? 10.719 -5.223 -1.708 1.00 91.25 86 SER A N 1
ATOM 625 C CA . SER A 1 86 ? 10.535 -6.015 -0.493 1.00 91.25 86 SER A CA 1
ATOM 626 C C . SER A 1 86 ? 9.490 -5.378 0.434 1.00 91.25 86 SER A C 1
ATOM 628 O O . SER A 1 86 ? 9.140 -4.202 0.307 1.00 91.25 86 SER A O 1
ATOM 630 N N . ARG A 1 87 ? 8.983 -6.148 1.406 1.00 89.00 87 ARG A N 1
ATOM 631 C CA . ARG A 1 87 ? 8.108 -5.591 2.455 1.00 89.00 87 ARG A CA 1
ATOM 632 C C . ARG A 1 87 ? 8.850 -4.578 3.327 1.00 89.00 87 ARG A C 1
ATOM 634 O O . ARG A 1 87 ? 8.249 -3.594 3.740 1.00 89.00 87 ARG A O 1
ATOM 641 N N . GLU A 1 88 ? 10.135 -4.812 3.583 1.00 88.62 88 GLU A N 1
ATOM 642 C CA . GLU A 1 88 ? 10.993 -3.903 4.347 1.00 88.62 88 GLU A CA 1
ATOM 643 C C . GLU A 1 88 ? 11.125 -2.551 3.640 1.00 88.62 88 GLU A C 1
ATOM 645 O O . GLU A 1 88 ? 10.876 -1.510 4.248 1.00 88.62 88 GLU A O 1
ATOM 650 N N . ASP A 1 89 ? 11.386 -2.565 2.331 1.00 87.69 89 ASP A N 1
ATOM 651 C CA . ASP A 1 89 ? 11.425 -1.345 1.523 1.00 87.69 89 ASP A CA 1
ATOM 652 C C . ASP A 1 89 ? 10.059 -0.645 1.500 1.00 87.69 89 ASP A C 1
ATOM 654 O O . ASP A 1 89 ? 9.978 0.579 1.597 1.00 87.69 89 ASP A O 1
ATOM 658 N N . ALA A 1 90 ? 8.962 -1.406 1.404 1.00 85.31 90 ALA A N 1
ATOM 659 C CA . ALA A 1 90 ? 7.613 -0.849 1.452 1.00 85.31 90 ALA A CA 1
ATOM 660 C C . ALA A 1 90 ? 7.329 -0.154 2.795 1.00 85.31 90 ALA A C 1
ATOM 662 O O . ALA A 1 90 ? 6.772 0.941 2.807 1.00 85.31 90 ALA A O 1
ATOM 663 N N . ILE A 1 91 ? 7.765 -0.732 3.921 1.00 83.69 91 ILE A N 1
ATOM 664 C CA . ILE A 1 91 ? 7.670 -0.109 5.250 1.00 83.69 91 ILE A CA 1
ATOM 665 C C . ILE A 1 91 ? 8.522 1.156 5.309 1.00 83.69 91 ILE A C 1
ATOM 667 O O . ILE A 1 91 ? 8.036 2.201 5.751 1.00 83.69 91 ILE A O 1
ATOM 671 N N . HIS A 1 92 ? 9.774 1.093 4.853 1.00 81.44 92 HIS A N 1
ATOM 672 C CA . HIS A 1 92 ? 10.663 2.253 4.830 1.00 81.44 92 HIS A CA 1
ATOM 673 C C . HIS A 1 92 ? 10.052 3.408 4.025 1.00 81.44 92 HIS A C 1
ATOM 675 O O . HIS A 1 92 ? 10.114 4.569 4.436 1.00 81.44 92 HIS A O 1
ATOM 681 N N . ASN A 1 93 ? 9.371 3.074 2.927 1.00 76.06 93 ASN A N 1
ATOM 682 C CA . ASN A 1 93 ? 8.728 4.044 2.055 1.00 76.06 93 ASN A CA 1
ATOM 683 C C . ASN A 1 93 ? 7.327 4.475 2.516 1.00 76.06 93 ASN A C 1
ATOM 685 O O . ASN A 1 93 ? 6.848 5.525 2.095 1.00 76.06 93 ASN A O 1
ATOM 689 N N . LEU A 1 94 ? 6.690 3.740 3.434 1.00 69.56 94 LEU A N 1
ATOM 690 C CA . LEU A 1 94 ? 5.327 4.010 3.908 1.00 69.56 94 LEU A CA 1
ATOM 691 C C . LEU A 1 94 ? 5.164 5.410 4.521 1.00 69.56 94 LEU A C 1
ATOM 693 O O . LEU A 1 94 ? 4.083 5.985 4.470 1.00 69.56 94 LEU A O 1
ATOM 697 N N . GLN A 1 95 ? 6.238 5.982 5.082 1.00 65.00 95 GLN A N 1
ATOM 698 C CA . GLN A 1 95 ? 6.217 7.343 5.651 1.00 65.00 95 GLN A CA 1
ATOM 699 C C . GLN A 1 95 ? 5.933 8.416 4.600 1.00 65.00 95 GLN A C 1
ATOM 701 O O . GLN A 1 95 ? 5.375 9.454 4.924 1.00 65.00 95 GLN A O 1
ATOM 706 N N . TRP A 1 96 ? 6.294 8.144 3.347 1.00 60.69 96 TRP A N 1
ATOM 707 C CA . TRP A 1 96 ? 6.063 9.039 2.218 1.00 60.69 96 TRP A CA 1
ATOM 708 C C . TRP A 1 96 ? 4.682 8.838 1.598 1.00 60.69 96 TRP A C 1
ATOM 710 O O . TRP A 1 96 ? 4.214 9.693 0.855 1.00 60.69 96 TRP A O 1
ATOM 720 N N . ALA A 1 97 ? 4.037 7.709 1.899 1.00 62.19 97 ALA A N 1
ATOM 721 C CA . ALA A 1 97 ? 2.731 7.354 1.370 1.00 62.19 97 ALA A CA 1
ATOM 722 C C . ALA A 1 97 ? 1.578 7.823 2.263 1.00 62.19 97 ALA A C 1
ATOM 724 O O . ALA A 1 97 ? 0.454 7.844 1.791 1.00 62.19 97 ALA A O 1
ATOM 725 N N . ILE A 1 98 ? 1.807 8.176 3.534 1.00 63.28 98 ILE A N 1
ATOM 726 C CA . ILE A 1 98 ? 0.735 8.581 4.453 1.00 63.28 98 ILE A CA 1
ATOM 727 C C . ILE A 1 98 ? 0.748 10.098 4.636 1.00 63.28 98 ILE A C 1
ATOM 729 O O . ILE A 1 98 ? 1.713 10.676 5.129 1.00 63.28 98 ILE A O 1
ATOM 733 N N . LEU A 1 99 ? -0.357 10.744 4.264 1.00 61.19 99 LEU A N 1
ATOM 734 C CA . LEU A 1 99 ? -0.542 12.178 4.461 1.00 61.19 99 LEU A CA 1
ATOM 735 C C . LEU A 1 99 ? -0.505 12.532 5.963 1.00 61.19 99 LEU A C 1
ATOM 737 O O . LEU A 1 99 ? -1.270 11.936 6.726 1.00 61.19 99 LEU A O 1
ATOM 741 N N . PRO A 1 100 ? 0.266 13.553 6.400 1.00 53.50 100 PRO A N 1
ATOM 742 C CA . PRO A 1 100 ? 0.315 13.982 7.806 1.00 53.50 100 PRO A CA 1
ATOM 743 C C . PRO A 1 100 ? -1.047 14.427 8.360 1.00 53.50 100 PRO A C 1
ATOM 745 O O . PRO A 1 100 ? -1.295 14.353 9.557 1.00 53.50 100 PRO A O 1
ATOM 748 N N . GLN A 1 101 ? -1.939 14.883 7.475 1.00 60.59 101 GLN A N 1
ATOM 749 C CA . GLN A 1 101 ? -3.314 15.281 7.798 1.00 60.59 101 GLN A CA 1
ATOM 750 C C . GLN A 1 101 ? -4.325 14.113 7.804 1.00 60.59 101 GLN A C 1
ATOM 752 O O . GLN A 1 101 ? -5.507 14.325 8.077 1.00 60.59 101 GLN A O 1
ATOM 757 N N . GLY A 1 102 ? -3.900 12.891 7.469 1.00 71.94 102 GLY A N 1
ATOM 758 C CA . GLY A 1 102 ? -4.777 11.722 7.382 1.00 71.94 102 GLY A CA 1
ATOM 759 C C . GLY A 1 102 ? -4.946 10.996 8.717 1.00 71.94 102 GLY A C 1
ATOM 760 O O . GLY A 1 102 ? -6.062 10.912 9.240 1.00 71.94 102 GLY A O 1
ATOM 761 N N . ILE A 1 103 ? -3.831 10.499 9.251 1.00 81.31 103 ILE A N 1
ATOM 762 C CA . ILE A 1 103 ? -3.724 9.727 10.497 1.00 81.31 103 ILE A CA 1
ATOM 763 C C . ILE A 1 103 ? -2.481 10.175 11.284 1.00 81.31 103 ILE A C 1
ATOM 765 O O . ILE A 1 103 ? -1.498 10.628 10.683 1.00 81.31 103 ILE A O 1
ATOM 769 N N . THR A 1 104 ? -2.517 10.077 12.614 1.00 86.94 104 THR A N 1
ATOM 770 C CA . THR A 1 104 ? -1.431 10.525 13.502 1.00 86.94 104 THR A CA 1
ATOM 771 C C . THR A 1 104 ? -0.171 9.675 13.343 1.00 86.94 104 THR A C 1
ATOM 773 O O . THR A 1 104 ? -0.185 8.601 12.742 1.00 86.94 104 THR A O 1
ATOM 776 N N . ALA A 1 105 ? 0.952 10.141 13.896 1.00 85.44 105 ALA A N 1
ATOM 777 C CA . ALA A 1 105 ? 2.200 9.382 13.873 1.00 85.44 105 ALA A CA 1
ATOM 778 C C . ALA A 1 105 ? 2.065 8.025 14.588 1.00 85.44 105 ALA A C 1
ATOM 780 O O . ALA A 1 105 ? 2.620 7.032 14.123 1.00 85.44 105 ALA A O 1
ATOM 781 N N . GLU A 1 106 ? 1.308 7.966 15.684 1.00 88.44 106 GLU A N 1
ATOM 782 C CA . GLU A 1 106 ? 1.006 6.732 16.412 1.00 88.44 106 GLU A CA 1
ATOM 783 C C . GLU A 1 106 ? 0.190 5.772 15.543 1.00 88.44 106 GLU A C 1
ATOM 785 O O . GLU A 1 106 ? 0.579 4.619 15.374 1.00 88.44 106 GLU A O 1
ATOM 790 N N . GLU A 1 107 ? -0.870 6.262 14.899 1.00 89.75 107 GLU A N 1
ATOM 791 C CA . GLU A 1 107 ? -1.712 5.469 13.995 1.00 89.75 107 GLU A CA 1
ATOM 792 C C . GLU A 1 107 ? -0.896 4.922 12.809 1.00 89.75 107 GLU A C 1
ATOM 794 O O . GLU A 1 107 ? -1.050 3.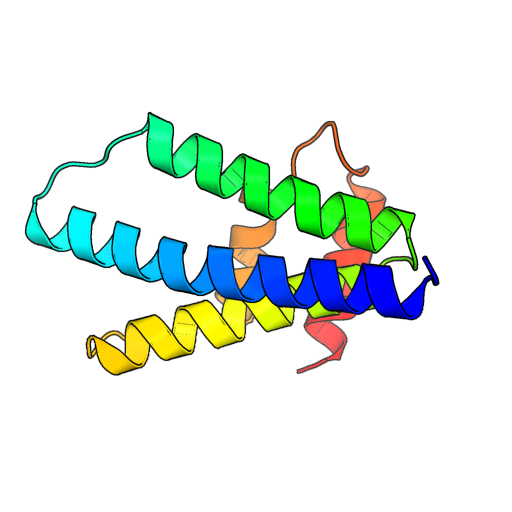771 12.402 1.00 89.75 107 GLU A O 1
ATOM 799 N N . GLN A 1 108 ? 0.062 5.698 12.291 1.00 87.81 108 GLN A N 1
ATOM 800 C CA . GLN A 1 108 ? 1.009 5.214 11.283 1.00 87.81 108 GLN A CA 1
ATOM 801 C C . GLN A 1 108 ? 1.885 4.068 11.800 1.00 87.81 108 GLN A C 1
ATOM 803 O O . GLN A 1 108 ? 2.167 3.134 11.046 1.00 87.81 108 GLN A O 1
ATOM 808 N N . GLN A 1 109 ? 2.331 4.117 13.059 1.00 89.00 109 GLN A N 1
ATOM 809 C CA . GLN A 1 109 ? 3.084 3.014 13.662 1.00 89.00 109 GLN A CA 1
ATOM 810 C C . GLN A 1 109 ? 2.216 1.771 13.843 1.00 89.00 109 GLN A C 1
ATOM 812 O O . GLN A 1 109 ? 2.695 0.666 13.590 1.00 89.00 109 GLN A O 1
ATOM 817 N N . GLU A 1 110 ? 0.939 1.929 14.191 1.00 92.44 110 GLU A N 1
ATOM 818 C CA . GLU A 1 110 ? 0.003 0.806 14.260 1.00 92.44 110 GLU A CA 1
ATOM 819 C C . GLU A 1 110 ? -0.164 0.127 12.897 1.00 92.44 110 GLU A C 1
ATOM 821 O O . GLU A 1 110 ? -0.072 -1.098 12.803 1.00 92.44 110 GLU A O 1
ATOM 826 N N . VAL A 1 111 ? -0.327 0.907 11.820 1.00 91.81 111 VAL A N 1
ATOM 827 C CA . VAL A 1 111 ? -0.403 0.370 10.449 1.00 91.81 111 VAL A CA 1
ATOM 828 C C . VAL A 1 111 ? 0.884 -0.365 10.074 1.00 91.81 111 VAL A C 1
ATOM 830 O O . VAL A 1 111 ? 0.8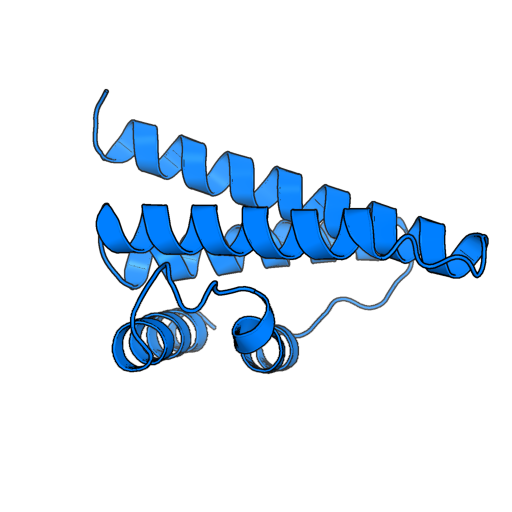18 -1.469 9.532 1.00 91.81 111 VAL A O 1
ATOM 833 N N . ARG A 1 112 ? 2.059 0.199 10.386 1.00 89.88 112 ARG A N 1
ATOM 834 C CA . ARG A 1 112 ? 3.354 -0.463 10.138 1.00 89.88 112 ARG A CA 1
ATOM 835 C C . ARG A 1 112 ? 3.465 -1.777 10.894 1.00 89.88 112 ARG A C 1
ATOM 837 O O . ARG A 1 112 ? 3.838 -2.779 10.296 1.00 89.88 112 ARG A O 1
ATOM 844 N N . ALA A 1 113 ? 3.135 -1.784 12.183 1.00 91.88 113 ALA A N 1
ATOM 845 C CA . ALA A 1 113 ? 3.197 -2.979 13.014 1.00 91.88 113 ALA A CA 1
ATOM 846 C C . ALA A 1 113 ? 2.250 -4.069 12.490 1.00 91.88 113 ALA A C 1
ATOM 848 O O . ALA A 1 113 ? 2.664 -5.218 12.325 1.00 91.88 113 ALA A O 1
ATOM 849 N N . ALA A 1 114 ? 1.013 -3.694 12.150 1.00 93.88 114 ALA A N 1
ATOM 850 C CA . ALA A 1 114 ? 0.033 -4.597 11.559 1.00 93.88 114 ALA A CA 1
ATOM 851 C C . ALA A 1 114 ? 0.500 -5.145 10.203 1.00 93.88 114 ALA A C 1
ATOM 853 O O . ALA A 1 114 ? 0.343 -6.332 9.938 1.00 93.88 114 ALA A O 1
ATOM 854 N N . PHE A 1 115 ? 1.110 -4.319 9.352 1.00 92.19 115 PHE A N 1
ATOM 855 C CA . PHE A 1 115 ? 1.647 -4.759 8.065 1.00 92.19 115 PHE A CA 1
ATOM 856 C C . PHE A 1 115 ? 2.853 -5.695 8.219 1.00 92.19 115 PHE A C 1
ATOM 858 O O . PHE A 1 115 ? 2.925 -6.713 7.527 1.00 92.19 115 PHE A O 1
ATOM 865 N N . SER A 1 116 ? 3.771 -5.401 9.141 1.00 89.94 116 SER A N 1
ATOM 866 C CA . SER A 1 116 ? 4.928 -6.252 9.440 1.00 89.94 116 SER A CA 1
ATOM 867 C C . SER A 1 116 ? 4.515 -7.626 9.961 1.00 89.94 116 SER A C 1
ATOM 869 O O . SER A 1 116 ? 5.070 -8.624 9.524 1.00 89.94 116 SER A O 1
ATOM 871 N N . ALA A 1 117 ? 3.505 -7.694 10.832 1.00 90.38 117 ALA A N 1
ATOM 872 C CA . ALA A 1 117 ? 3.030 -8.946 11.426 1.00 90.38 117 ALA A CA 1
ATOM 873 C C . ALA A 1 117 ? 2.344 -9.908 10.431 1.00 90.38 117 ALA A C 1
ATOM 875 O O . ALA A 1 117 ? 2.021 -11.036 10.797 1.00 90.38 117 ALA A O 1
ATOM 876 N N . ARG A 1 118 ? 2.079 -9.465 9.193 1.00 83.94 118 ARG A N 1
ATOM 877 C CA . ARG A 1 118 ? 1.442 -10.273 8.135 1.00 83.94 118 ARG A CA 1
ATOM 878 C C . ARG A 1 118 ? 2.433 -11.058 7.268 1.00 83.94 118 ARG A C 1
ATOM 880 O O . ARG A 1 118 ? 1.977 -11.850 6.446 1.00 83.94 118 ARG A O 1
ATOM 887 N N . GLY A 1 119 ? 3.736 -10.788 7.383 1.00 66.62 119 GLY A N 1
ATOM 888 C CA . GLY A 1 119 ? 4.812 -11.498 6.674 1.00 66.62 119 GLY A CA 1
ATOM 889 C C . GLY A 1 119 ? 5.515 -12.496 7.578 1.00 66.62 119 GLY A C 1
ATOM 890 O O . GLY A 1 119 ? 5.987 -13.513 7.029 1.00 66.62 119 GLY A O 1
#

Foldseek 3Di:
DDLVVLLVVLLVQLLVLLLVVLVLVVVCVVPVDDPVVVVLVSLVSLQQSLLVLCVSPHLQSSLSSLVSSQVSNQVNCVVVVHHRDDLVNSLVCVVSSHDCVRDDPVSNVSNSVNNVVVD

Organism: NCBI:txid672460

Secondary structure (DSSP, 8-state):
--HHHHHHHHHHHHHHHHHHHHHHHHHHHHH----HHHHHHHHHHHHHHHHHHHHHH-HHHHHHHHHHHHHHHHHHHHHTTPPPPPHHHHHHHHHHHS-TTTS-HHHHHHHHHHHHTT-